Protein AF-A0A2T0KUY3-F1 (afdb_monomer_lite)

Radius of gyration: 18.23 Å; chains: 1; bounding box: 45×25×40 Å

Structure (mmCIF, N/CA/C/O backbone):
data_AF-A0A2T0KUY3-F1
#
_entry.id   AF-A0A2T0KUY3-F1
#
loop_
_atom_site.group_PDB
_atom_site.id
_atom_site.type_symbol
_atom_site.label_atom_id
_atom_site.label_alt_id
_atom_site.label_comp_id
_atom_site.label_asym_id
_atom_site.label_entity_id
_atom_site.label_seq_id
_atom_site.pdbx_PDB_ins_code
_atom_site.Cartn_x
_atom_site.Cartn_y
_atom_site.Cartn_z
_atom_site.occupancy
_atom_site.B_iso_or_equiv
_atom_site.auth_seq_id
_atom_site.auth_comp_id
_atom_site.auth_asym_id
_atom_site.auth_atom_id
_atom_site.pdbx_PDB_model_num
ATOM 1 N N . MET A 1 1 ? 21.613 1.762 7.789 1.00 83.50 1 MET A N 1
ATOM 2 C CA . MET A 1 1 ? 20.773 2.009 6.590 1.00 83.50 1 MET A CA 1
ATOM 3 C C . MET A 1 1 ? 20.851 0.947 5.473 1.00 83.50 1 MET A C 1
ATOM 5 O O . MET A 1 1 ? 20.113 1.078 4.507 1.00 83.50 1 MET A O 1
ATOM 9 N N . ARG A 1 2 ? 21.656 -0.134 5.568 1.00 96.06 2 ARG A N 1
ATOM 10 C CA . ARG A 1 2 ? 21.813 -1.124 4.468 1.00 96.06 2 ARG A CA 1
ATOM 11 C C . ARG A 1 2 ? 20.508 -1.806 4.031 1.00 96.06 2 ARG A C 1
ATOM 13 O O . ARG A 1 2 ? 20.280 -1.974 2.841 1.00 96.06 2 ARG A O 1
ATOM 20 N N . TRP A 1 3 ? 19.651 -2.160 4.987 1.00 97.56 3 TRP A N 1
ATOM 21 C CA . TRP A 1 3 ? 18.384 -2.833 4.700 1.00 97.56 3 TRP A CA 1
ATOM 22 C C . TRP A 1 3 ? 17.393 -1.937 3.944 1.00 97.56 3 TRP A C 1
ATOM 24 O O . TRP A 1 3 ? 16.823 -2.374 2.951 1.00 97.56 3 TRP A O 1
ATOM 34 N N . ILE A 1 4 ? 17.256 -0.665 4.343 1.00 97.62 4 ILE A N 1
ATOM 35 C CA . ILE A 1 4 ? 16.380 0.297 3.651 1.00 97.62 4 ILE A CA 1
ATOM 36 C C . ILE A 1 4 ? 16.815 0.439 2.189 1.00 97.62 4 ILE A C 1
ATOM 38 O O . ILE A 1 4 ? 15.994 0.305 1.287 1.00 97.62 4 ILE A O 1
ATOM 42 N N . ASN A 1 5 ? 18.119 0.611 1.949 1.00 98.00 5 ASN A N 1
ATOM 43 C CA . ASN A 1 5 ? 18.657 0.714 0.592 1.00 98.00 5 ASN A CA 1
ATOM 44 C C . ASN A 1 5 ? 18.363 -0.535 -0.251 1.00 98.00 5 ASN A C 1
ATOM 46 O O . ASN A 1 5 ? 18.106 -0.411 -1.443 1.00 98.00 5 ASN A O 1
ATOM 50 N N . TYR A 1 6 ? 18.394 -1.728 0.351 1.00 98.12 6 TYR A N 1
ATOM 51 C CA . TYR A 1 6 ? 18.064 -2.978 -0.332 1.00 98.12 6 TYR A CA 1
ATOM 52 C C . TYR A 1 6 ? 16.577 -3.063 -0.698 1.00 98.12 6 TYR A C 1
ATOM 54 O O . TYR A 1 6 ? 16.250 -3.327 -1.853 1.00 98.12 6 TYR A O 1
ATOM 62 N N . ILE A 1 7 ? 15.673 -2.780 0.246 1.00 97.62 7 ILE A N 1
ATOM 63 C CA . ILE A 1 7 ? 14.222 -2.833 -0.000 1.00 97.62 7 ILE A CA 1
ATOM 64 C C . ILE A 1 7 ? 13.796 -1.822 -1.074 1.00 97.62 7 ILE A C 1
ATOM 66 O O . ILE A 1 7 ? 12.918 -2.127 -1.882 1.00 97.62 7 ILE A O 1
ATOM 70 N N . LEU A 1 8 ? 14.451 -0.657 -1.138 1.00 97.06 8 LEU A N 1
ATOM 71 C CA . LEU A 1 8 ? 14.191 0.378 -2.145 1.00 97.06 8 LEU A CA 1
ATOM 72 C C . LEU A 1 8 ? 14.705 0.035 -3.556 1.00 97.06 8 LEU A C 1
ATOM 74 O O . LEU A 1 8 ? 14.411 0.770 -4.499 1.00 97.06 8 LEU A O 1
ATOM 78 N N . GLN A 1 9 ? 15.430 -1.070 -3.757 1.00 98.56 9 GLN A N 1
ATOM 79 C CA . GLN A 1 9 ? 15.786 -1.506 -5.109 1.00 98.56 9 GLN A CA 1
ATOM 80 C C . GLN A 1 9 ? 14.522 -1.960 -5.867 1.00 98.56 9 GLN A C 1
ATOM 82 O O . GLN A 1 9 ? 13.761 -2.774 -5.336 1.00 98.56 9 GLN A O 1
ATOM 87 N N . PRO A 1 10 ? 14.295 -1.519 -7.123 1.00 98.69 10 PRO A N 1
ATOM 88 C CA . PRO A 1 10 ? 13.059 -1.802 -7.861 1.00 98.69 10 PRO A CA 1
ATOM 89 C C . PRO A 1 10 ? 12.678 -3.286 -7.932 1.00 98.69 10 PRO A C 1
ATOM 91 O O . PRO A 1 10 ? 11.528 -3.643 -7.690 1.00 98.69 10 PRO A O 1
ATOM 94 N N . LYS A 1 11 ? 13.651 -4.165 -8.200 1.00 98.62 11 LYS A N 1
ATOM 95 C CA . LYS A 1 11 ? 13.422 -5.616 -8.287 1.00 98.62 11 LYS A CA 1
ATOM 96 C C . LYS A 1 11 ? 13.043 -6.232 -6.939 1.00 98.62 11 LYS A C 1
ATOM 98 O O . LYS A 1 11 ? 12.222 -7.141 -6.908 1.00 98.62 11 LYS A O 1
ATOM 103 N N . VAL A 1 12 ? 13.600 -5.726 -5.838 1.00 98.62 12 VAL A N 1
ATOM 104 C CA . VAL A 1 12 ? 13.301 -6.208 -4.480 1.00 98.62 12 VAL A CA 1
ATOM 105 C C . VAL A 1 12 ? 11.896 -5.776 -4.067 1.00 98.62 12 VAL A C 1
ATOM 107 O O . VAL A 1 12 ? 11.086 -6.617 -3.685 1.00 98.62 12 VAL A O 1
ATOM 110 N N . SER A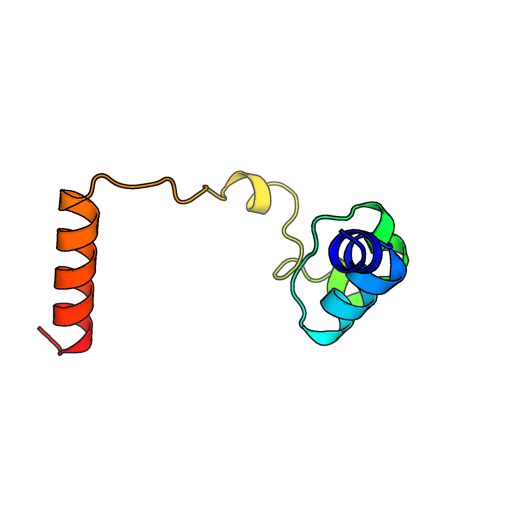 1 13 ? 11.571 -4.488 -4.229 1.00 98.56 13 SER A N 1
ATOM 111 C CA . SER A 1 13 ? 10.216 -3.962 -4.004 1.00 98.56 13 SER A CA 1
ATOM 112 C C . SER A 1 13 ? 9.165 -4.733 -4.818 1.00 98.56 13 SER A C 1
ATOM 114 O O . SER A 1 13 ? 8.126 -5.123 -4.286 1.00 98.56 13 SER A O 1
ATOM 116 N N . ALA A 1 14 ? 9.446 -5.008 -6.096 1.00 98.62 14 ALA A N 1
ATOM 117 C CA . ALA A 1 14 ? 8.543 -5.765 -6.957 1.00 98.62 14 ALA A CA 1
ATOM 118 C C . ALA A 1 14 ? 8.415 -7.237 -6.555 1.00 98.62 14 ALA A C 1
ATOM 120 O O . ALA A 1 14 ? 7.309 -7.768 -6.574 1.00 98.62 14 ALA A O 1
ATOM 121 N N . ALA A 1 15 ? 9.512 -7.896 -6.168 1.00 98.69 15 ALA A N 1
ATOM 122 C CA . ALA A 1 15 ? 9.478 -9.276 -5.687 1.00 98.69 15 ALA A CA 1
ATOM 123 C C . ALA A 1 15 ? 8.578 -9.420 -4.450 1.00 98.69 15 ALA A C 1
ATOM 125 O O . ALA A 1 15 ? 7.797 -10.366 -4.375 1.00 98.69 15 ALA A O 1
ATOM 126 N N . ILE A 1 16 ? 8.621 -8.448 -3.532 1.00 98.44 16 ILE A N 1
ATOM 127 C CA . ILE A 1 16 ? 7.726 -8.394 -2.369 1.00 98.44 16 ILE A CA 1
ATOM 128 C C . ILE A 1 16 ? 6.271 -8.275 -2.832 1.00 98.44 16 ILE A C 1
ATOM 130 O O . ILE A 1 16 ? 5.461 -9.131 -2.486 1.00 98.44 16 ILE A O 1
ATOM 134 N N . THR A 1 17 ? 5.936 -7.291 -3.675 1.00 98.44 17 THR A N 1
ATOM 135 C CA . THR A 1 17 ? 4.572 -7.150 -4.225 1.00 98.44 17 THR A CA 1
ATOM 136 C C . THR A 1 17 ? 4.102 -8.417 -4.944 1.00 98.44 17 THR A C 1
ATOM 138 O O . THR A 1 17 ? 2.970 -8.844 -4.746 1.00 98.44 17 THR A O 1
ATOM 141 N N . ASN A 1 18 ? 4.973 -9.063 -5.721 1.00 98.44 18 ASN A N 1
ATOM 142 C CA . ASN A 1 18 ? 4.665 -10.298 -6.444 1.00 98.44 18 ASN A CA 1
ATOM 143 C C . ASN A 1 18 ? 4.373 -11.496 -5.531 1.00 98.44 18 ASN A C 1
ATOM 145 O O . ASN A 1 18 ? 3.753 -12.457 -5.992 1.00 98.44 18 ASN A O 1
ATOM 149 N N . GLN A 1 19 ? 4.850 -11.452 -4.285 1.00 98.31 19 GLN A N 1
ATOM 150 C CA . GLN A 1 19 ? 4.660 -12.494 -3.283 1.00 98.31 19 GLN A CA 1
ATOM 151 C C . GLN A 1 19 ? 3.447 -12.220 -2.390 1.00 98.31 19 GLN A C 1
ATOM 153 O O . GLN A 1 19 ? 2.674 -13.135 -2.120 1.00 98.31 19 GLN A O 1
ATOM 158 N N . VAL A 1 20 ? 3.294 -10.982 -1.908 1.00 97.50 20 VAL A N 1
ATOM 159 C CA . VAL A 1 20 ? 2.298 -10.637 -0.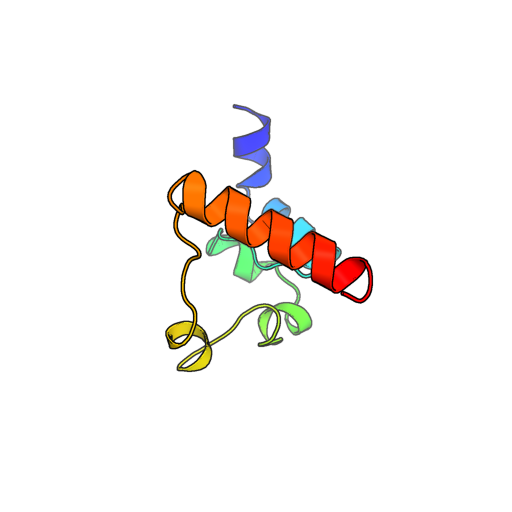875 1.00 97.50 20 VAL A CA 1
ATOM 160 C C . VAL A 1 20 ? 1.090 -9.868 -1.404 1.00 97.50 20 VAL A C 1
ATOM 162 O O . VAL A 1 20 ? 0.187 -9.573 -0.632 1.00 97.50 20 VAL A O 1
ATOM 165 N N . TYR A 1 21 ? 1.062 -9.539 -2.698 1.00 97.00 21 TYR A N 1
ATOM 166 C CA . TYR A 1 21 ? -0.054 -8.858 -3.367 1.00 97.00 21 TYR A CA 1
ATOM 167 C C . TYR A 1 21 ? -0.393 -7.467 -2.801 1.00 97.00 21 TYR A C 1
ATOM 169 O O . TYR A 1 21 ? -1.480 -6.955 -3.044 1.00 97.00 21 TYR A O 1
ATOM 177 N N . TYR A 1 22 ? 0.539 -6.824 -2.087 1.00 96.81 22 TYR A N 1
ATOM 178 C CA . TYR A 1 22 ? 0.403 -5.435 -1.637 1.00 96.81 22 TYR A CA 1
ATOM 179 C C . TYR A 1 22 ? 1.127 -4.466 -2.578 1.00 96.81 22 TYR A C 1
ATOM 181 O O . TYR A 1 22 ? 2.276 -4.736 -2.965 1.00 96.81 22 TYR A O 1
ATOM 189 N N . PRO A 1 23 ? 0.512 -3.315 -2.914 1.00 96.06 23 PRO A N 1
ATOM 190 C CA . PRO A 1 23 ? 1.173 -2.303 -3.719 1.00 96.06 23 PRO A CA 1
ATOM 191 C C . PRO A 1 23 ? 2.345 -1.698 -2.940 1.00 96.06 23 PRO A C 1
ATOM 193 O O . PRO A 1 23 ? 2.261 -1.448 -1.738 1.00 96.06 23 PRO A O 1
ATOM 196 N N . ASN A 1 24 ? 3.447 -1.437 -3.638 1.00 95.94 24 ASN A N 1
ATOM 197 C CA . ASN A 1 24 ? 4.589 -0.712 -3.085 1.00 95.94 24 ASN A CA 1
ATOM 198 C C . ASN A 1 24 ? 4.653 0.725 -3.637 1.00 95.94 24 ASN A C 1
ATOM 200 O O . ASN A 1 24 ? 4.123 1.019 -4.710 1.00 95.94 24 ASN A O 1
ATOM 204 N N . ALA A 1 25 ? 5.332 1.614 -2.907 1.00 95.38 25 ALA A N 1
ATOM 205 C CA . ALA A 1 25 ? 5.471 3.031 -3.261 1.00 95.38 25 ALA A CA 1
ATOM 206 C C . ALA A 1 25 ? 6.598 3.322 -4.277 1.00 95.38 25 ALA A C 1
ATOM 208 O O . ALA A 1 25 ? 6.749 4.459 -4.722 1.00 95.38 25 ALA A O 1
ATOM 209 N N . ASN A 1 26 ? 7.402 2.325 -4.657 1.00 97.81 26 ASN A N 1
ATOM 210 C CA . ASN A 1 26 ? 8.507 2.506 -5.591 1.00 97.81 26 ASN A CA 1
ATOM 211 C C . ASN A 1 26 ? 7.993 2.470 -7.037 1.00 97.81 26 ASN A C 1
ATOM 213 O O . ASN A 1 26 ? 7.758 1.406 -7.609 1.00 97.81 26 ASN A O 1
ATOM 217 N N . ALA A 1 27 ? 7.849 3.639 -7.662 1.00 96.50 27 ALA A N 1
ATOM 218 C CA . ALA A 1 27 ? 7.330 3.738 -9.025 1.00 96.50 27 ALA A CA 1
ATOM 219 C C . ALA A 1 27 ? 8.152 2.927 -10.047 1.00 96.50 27 ALA A C 1
ATOM 221 O O . ALA A 1 27 ? 7.570 2.286 -10.923 1.00 96.50 27 ALA A O 1
ATOM 222 N N . ALA A 1 28 ? 9.482 2.881 -9.900 1.00 98.25 28 ALA A N 1
ATOM 223 C CA . ALA A 1 28 ? 10.360 2.119 -10.789 1.00 98.25 28 ALA A CA 1
ATOM 224 C C . ALA A 1 28 ? 10.191 0.596 -10.637 1.00 98.25 28 ALA A C 1
ATOM 226 O O . ALA A 1 28 ? 10.503 -0.156 -11.560 1.00 98.25 28 ALA A O 1
ATOM 227 N N . ALA A 1 29 ? 9.664 0.121 -9.502 1.00 98.31 29 ALA A N 1
ATOM 228 C CA . ALA A 1 29 ? 9.379 -1.296 -9.286 1.00 98.31 29 ALA A CA 1
ATOM 229 C C . ALA A 1 29 ? 8.250 -1.813 -10.187 1.00 98.31 29 ALA A C 1
ATOM 231 O O . ALA A 1 29 ? 8.219 -3.006 -10.482 1.00 98.31 29 ALA A O 1
ATOM 232 N N . ARG A 1 30 ? 7.353 -0.937 -10.673 1.00 96.94 30 ARG A N 1
ATOM 233 C CA . ARG A 1 30 ? 6.215 -1.331 -11.523 1.00 96.94 30 ARG A CA 1
ATOM 234 C C . ARG A 1 30 ? 6.646 -2.095 -12.774 1.00 96.94 30 ARG A C 1
ATOM 236 O O . ARG A 1 30 ? 5.946 -3.012 -13.164 1.00 96.94 30 ARG A O 1
ATOM 243 N N . ALA A 1 31 ? 7.820 -1.808 -13.337 1.00 98.12 31 ALA A N 1
ATOM 244 C CA . ALA A 1 31 ? 8.350 -2.543 -14.491 1.00 98.12 31 ALA A CA 1
ATOM 245 C C . ALA A 1 31 ? 8.632 -4.039 -14.216 1.00 98.12 31 ALA A C 1
ATOM 247 O O . ALA A 1 31 ? 8.796 -4.811 -15.154 1.00 98.12 31 ALA A O 1
ATOM 248 N N . TYR A 1 32 ? 8.704 -4.449 -12.944 1.00 98.50 32 TYR A N 1
ATOM 249 C CA . TYR A 1 32 ? 9.041 -5.812 -12.515 1.00 98.50 32 TYR A CA 1
ATOM 250 C C . TYR A 1 32 ? 7.895 -6.518 -11.767 1.00 98.50 32 TYR A C 1
ATOM 252 O O . TYR A 1 32 ? 8.045 -7.666 -11.336 1.00 98.50 32 TYR A O 1
ATOM 260 N N . VAL A 1 33 ? 6.758 -5.846 -11.565 1.00 98.56 33 VAL A N 1
ATOM 261 C CA . VAL A 1 33 ? 5.568 -6.467 -10.967 1.00 98.56 33 VAL A CA 1
ATOM 262 C C . VAL A 1 33 ? 4.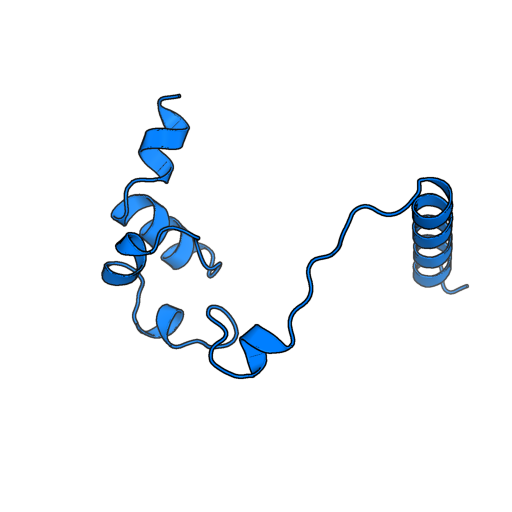843 -7.276 -12.046 1.00 98.56 33 VAL A C 1
ATOM 264 O O . VAL A 1 33 ? 4.756 -6.854 -13.197 1.00 98.56 33 VAL A O 1
ATOM 267 N N . LYS A 1 34 ? 4.330 -8.458 -11.692 1.00 98.62 34 LYS A N 1
ATOM 268 C CA . LYS A 1 34 ? 3.565 -9.317 -12.606 1.00 98.62 34 LYS A CA 1
ATOM 269 C C . LYS A 1 34 ? 2.360 -8.538 -13.168 1.00 98.62 34 LYS A C 1
ATOM 271 O O . LYS A 1 34 ? 1.624 -7.959 -12.364 1.00 98.62 34 LYS A O 1
ATOM 276 N N . PRO A 1 35 ? 2.088 -8.578 -14.489 1.00 97.94 35 PRO A N 1
ATOM 277 C CA . PRO A 1 35 ? 0.966 -7.848 -15.093 1.00 97.94 35 PRO A CA 1
ATOM 278 C C . PRO A 1 35 ? -0.379 -8.120 -14.410 1.00 97.94 35 PRO A C 1
ATOM 280 O O . PRO A 1 35 ? -1.086 -7.190 -14.047 1.00 97.94 35 PRO A O 1
ATOM 283 N N . ALA A 1 36 ? -0.658 -9.386 -14.077 1.00 97.81 36 ALA A N 1
ATOM 284 C CA . ALA A 1 36 ? -1.878 -9.783 -13.368 1.00 97.81 36 ALA A CA 1
ATOM 285 C C . ALA A 1 36 ? -2.076 -9.094 -11.999 1.00 97.81 36 ALA A C 1
ATOM 287 O O . ALA A 1 36 ? -3.203 -8.987 -11.528 1.00 97.81 36 ALA A O 1
ATOM 288 N N . ILE A 1 37 ? -0.998 -8.636 -11.349 1.00 97.94 37 ILE A N 1
ATOM 289 C CA . ILE A 1 37 ? -1.069 -7.877 -10.093 1.00 97.94 37 ILE A CA 1
ATOM 290 C C . ILE A 1 37 ? -1.181 -6.376 -10.381 1.00 97.94 37 ILE A C 1
ATOM 292 O O . ILE A 1 37 ? -1.978 -5.703 -9.736 1.00 97.94 37 ILE A O 1
ATOM 296 N N . LEU A 1 38 ? -0.427 -5.847 -11.354 1.00 96.19 38 LEU A N 1
ATOM 297 C CA . LEU A 1 38 ? -0.508 -4.431 -11.752 1.00 96.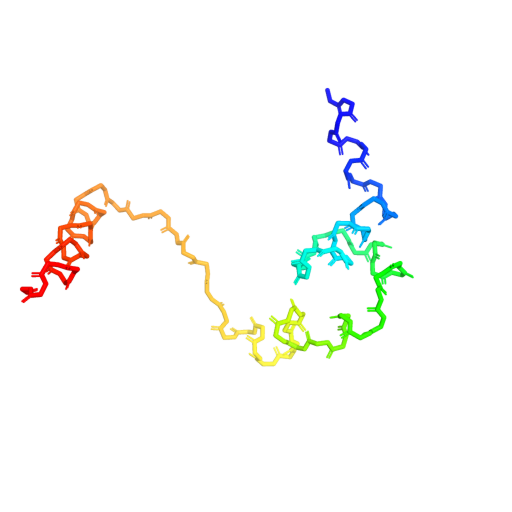19 38 LEU A CA 1
ATOM 298 C C . LEU A 1 38 ? -1.892 -4.032 -12.266 1.00 96.19 38 LEU A C 1
ATOM 300 O O . LEU A 1 38 ? -2.325 -2.901 -12.035 1.00 96.19 38 LEU A O 1
ATOM 304 N N . ASP A 1 39 ? -2.563 -4.945 -12.965 1.00 95.75 39 ASP A N 1
ATOM 305 C CA . ASP A 1 39 ? -3.886 -4.732 -13.554 1.00 95.75 39 ASP A CA 1
ATOM 306 C C . ASP A 1 39 ? -5.034 -5.059 -12.597 1.00 95.75 39 ASP A C 1
ATOM 308 O O . ASP A 1 39 ? -6.192 -4.766 -12.892 1.00 95.75 39 ASP A O 1
ATOM 312 N N . ASN A 1 40 ? -4.734 -5.600 -11.415 1.00 96.31 40 ASN A N 1
ATOM 313 C CA . ASN A 1 40 ? -5.734 -5.810 -10.383 1.00 96.31 40 ASN A CA 1
ATOM 314 C C . ASN A 1 40 ? -6.038 -4.492 -9.654 1.00 96.31 40 ASN A C 1
ATOM 316 O O . ASN A 1 40 ? -5.275 -4.051 -8.794 1.00 96.31 40 ASN A O 1
ATOM 320 N N . GLU A 1 41 ? -7.191 -3.888 -9.945 1.00 94.62 41 GLU A N 1
ATOM 321 C CA . GLU A 1 41 ? -7.621 -2.630 -9.318 1.00 94.62 41 GLU A CA 1
ATOM 322 C C . GLU A 1 41 ? -7.890 -2.724 -7.809 1.00 94.62 41 GLU A C 1
ATOM 324 O O . GLU A 1 41 ? -7.936 -1.691 -7.142 1.00 94.62 41 GLU A O 1
ATOM 329 N N . ALA A 1 42 ? -8.057 -3.927 -7.251 1.00 93.62 42 ALA A N 1
ATOM 330 C CA . ALA A 1 42 ? -8.127 -4.104 -5.800 1.00 93.62 42 ALA A CA 1
ATOM 331 C C . ALA A 1 42 ? -6.750 -3.920 -5.134 1.00 93.62 42 ALA A C 1
ATOM 333 O O . ALA A 1 42 ? -6.682 -3.561 -3.962 1.00 93.62 42 ALA A O 1
ATOM 334 N N . VAL A 1 43 ? -5.660 -4.139 -5.881 1.00 95.69 43 VAL A N 1
ATOM 335 C CA . VAL A 1 43 ? -4.273 -3.938 -5.426 1.00 95.69 43 VAL A CA 1
ATOM 336 C C . VAL A 1 43 ? -3.760 -2.556 -5.833 1.00 95.69 43 VAL A C 1
ATOM 338 O O . VAL A 1 43 ? -3.159 -1.855 -5.022 1.00 95.69 43 VAL A O 1
ATOM 341 N N . TYR A 1 44 ? -4.016 -2.141 -7.075 1.00 94.56 44 TYR A N 1
ATOM 342 C CA . TYR A 1 44 ? -3.654 -0.831 -7.616 1.00 94.56 44 TYR A CA 1
ATOM 343 C C . TYR A 1 44 ? -4.910 -0.063 -8.056 1.00 94.56 44 TYR A C 1
ATOM 345 O O . TYR A 1 44 ? -5.222 -0.050 -9.250 1.00 94.56 44 TYR A O 1
ATOM 353 N N . PRO A 1 45 ? -5.629 0.604 -7.132 1.00 93.69 45 PRO A N 1
ATOM 354 C CA . PRO A 1 45 ? -6.769 1.448 -7.479 1.00 93.69 45 PRO A CA 1
ATOM 355 C C . PRO A 1 45 ? -6.387 2.547 -8.481 1.00 93.69 45 PRO A C 1
ATOM 357 O O . PRO A 1 45 ? -5.306 3.135 -8.398 1.00 93.69 45 PRO A O 1
ATOM 360 N N . ARG A 1 46 ? -7.281 2.850 -9.429 1.00 91.56 46 ARG A N 1
ATOM 361 C CA . ARG A 1 46 ? -7.073 3.853 -10.489 1.00 91.56 46 ARG A CA 1
ATOM 362 C C . ARG A 1 46 ? -8.247 4.835 -10.555 1.00 91.56 46 ARG A C 1
ATOM 364 O O . ARG A 1 46 ? -9.336 4.557 -10.055 1.00 91.56 46 ARG A O 1
ATOM 371 N N . GLY A 1 47 ? -8.016 5.986 -11.189 1.00 92.06 47 GLY A N 1
ATOM 372 C CA . GLY A 1 47 ? -9.061 6.966 -11.504 1.00 92.06 47 GLY A CA 1
ATOM 373 C C . GLY A 1 47 ? -9.850 7.435 -10.280 1.00 92.06 47 GLY A C 1
ATOM 374 O O . GLY A 1 47 ? -9.272 7.779 -9.249 1.00 92.06 47 GLY A O 1
ATOM 375 N N . GLU A 1 48 ? -11.177 7.432 -10.397 1.00 92.56 48 GLU A N 1
ATOM 376 C CA . GLU A 1 48 ? -12.089 7.927 -9.359 1.00 92.56 48 GLU A CA 1
ATOM 377 C C . GLU A 1 48 ? -12.026 7.117 -8.054 1.00 92.56 48 GLU A C 1
ATOM 379 O O . GLU A 1 48 ? -12.131 7.703 -6.978 1.00 92.56 48 GLU A O 1
ATOM 384 N N . LYS A 1 49 ? -11.741 5.804 -8.110 1.00 91.12 49 LYS A N 1
ATOM 385 C CA . LYS A 1 49 ? -11.581 4.977 -6.896 1.00 91.12 49 LYS A CA 1
ATOM 386 C C . LYS A 1 49 ? -10.429 5.457 -6.021 1.00 91.12 49 LYS A C 1
ATOM 388 O O . LYS A 1 49 ? -10.525 5.398 -4.803 1.00 91.12 49 LYS A O 1
ATOM 393 N N . MET A 1 50 ? -9.340 5.934 -6.628 1.00 92.19 50 MET A N 1
ATOM 394 C CA . MET A 1 50 ? -8.207 6.476 -5.876 1.00 92.19 50 MET A CA 1
ATOM 395 C C . MET A 1 50 ? -8.570 7.811 -5.209 1.00 92.19 50 MET A C 1
ATOM 397 O O . MET A 1 50 ? -8.113 8.089 -4.104 1.00 92.19 50 MET A O 1
ATOM 401 N N . LYS A 1 51 ? -9.419 8.622 -5.855 1.00 93.88 51 LYS A N 1
ATOM 402 C CA . LYS A 1 51 ? -9.858 9.930 -5.340 1.00 93.88 51 LYS A CA 1
ATOM 403 C C . LYS A 1 51 ? -10.845 9.823 -4.178 1.00 93.88 51 LYS A C 1
ATOM 405 O O . LYS A 1 51 ? -10.922 10.748 -3.380 1.00 93.88 51 LYS A O 1
ATOM 410 N N . SER A 1 52 ? -11.581 8.717 -4.065 1.00 94.12 52 SER A N 1
ATOM 411 C CA . SER A 1 52 ? -12.509 8.493 -2.950 1.00 94.12 52 SER A CA 1
ATOM 412 C C . SER A 1 52 ? -11.833 8.025 -1.655 1.00 94.12 52 SER A C 1
ATOM 414 O O . SER A 1 52 ? -12.509 7.890 -0.638 1.00 94.12 52 SER A O 1
ATOM 416 N N . LEU A 1 53 ? -10.530 7.721 -1.673 1.00 94.25 53 LEU A N 1
ATOM 417 C CA . LEU A 1 53 ? -9.812 7.233 -0.493 1.00 94.25 53 LEU A CA 1
ATOM 418 C C . LEU A 1 53 ? -9.410 8.384 0.434 1.00 94.25 53 LEU A C 1
ATOM 420 O O . LEU A 1 53 ? -9.000 9.452 -0.014 1.00 94.25 53 LEU A O 1
ATOM 424 N N . THR A 1 54 ? -9.452 8.131 1.741 1.00 95.25 54 THR A N 1
ATOM 425 C CA . THR A 1 54 ? -9.046 9.094 2.772 1.00 95.25 54 THR A CA 1
ATOM 426 C C . THR A 1 54 ? -8.005 8.487 3.701 1.00 95.25 54 THR A C 1
ATOM 428 O O . THR A 1 54 ? -8.095 7.310 4.052 1.00 95.25 54 THR A O 1
ATOM 431 N N . LEU A 1 55 ? -7.050 9.296 4.156 1.00 94.81 55 LEU A N 1
ATOM 432 C CA . LEU A 1 55 ? -6.106 8.882 5.191 1.00 94.81 55 LEU A CA 1
ATOM 433 C C . LEU A 1 55 ? -6.787 8.883 6.561 1.00 94.81 55 LEU A C 1
ATOM 435 O O . LEU A 1 55 ? -7.452 9.849 6.932 1.00 94.81 55 LEU A O 1
ATOM 439 N N . SER A 1 56 ? -6.569 7.828 7.342 1.00 94.50 56 SER A N 1
ATOM 440 C CA . SER A 1 56 ? -6.882 7.853 8.769 1.00 94.50 56 SER A CA 1
ATOM 441 C C . SER A 1 56 ? -5.848 8.715 9.488 1.00 94.50 56 SER A C 1
ATOM 443 O O . SER A 1 56 ? -4.679 8.343 9.589 1.00 94.50 56 SER A O 1
ATOM 445 N N . LEU A 1 57 ? -6.273 9.884 9.960 1.00 95.25 57 LEU A N 1
ATOM 446 C CA . LEU A 1 57 ? -5.422 10.803 10.709 1.00 95.25 57 LEU A CA 1
ATOM 447 C C . LEU A 1 57 ? -5.409 10.447 12.205 1.00 95.25 57 LEU A C 1
ATOM 449 O O . LEU A 1 57 ? -6.354 9.820 12.692 1.00 95.25 57 LEU A O 1
ATOM 453 N N . PRO A 1 58 ? -4.362 10.846 12.951 1.00 95.88 58 PRO A N 1
ATOM 454 C CA . PRO A 1 58 ? -4.329 10.672 14.397 1.00 95.88 58 PRO A CA 1
ATOM 455 C C . PRO A 1 58 ? -5.557 11.300 15.064 1.00 95.88 58 PRO A C 1
ATOM 457 O O . PRO A 1 58 ? -5.893 12.455 14.808 1.00 95.88 58 PRO A O 1
ATOM 460 N N . LEU A 1 59 ? -6.212 10.535 15.936 1.00 96.19 59 LEU A N 1
ATOM 461 C CA . LEU A 1 59 ? -7.361 10.994 16.713 1.00 96.19 59 LEU A CA 1
ATOM 462 C C . LEU A 1 59 ? -6.911 11.461 18.108 1.00 96.19 59 LEU A C 1
ATOM 464 O O . LEU A 1 59 ? -5.940 10.917 18.646 1.00 96.19 59 LEU A O 1
ATOM 468 N N . PRO A 1 60 ? -7.624 12.411 18.744 1.00 98.19 60 PRO A N 1
ATOM 469 C CA . PRO A 1 60 ? -7.396 12.748 20.145 1.00 98.19 60 PRO A CA 1
ATOM 470 C C . PRO A 1 60 ? -7.488 11.507 21.043 1.00 98.19 60 PRO A C 1
ATOM 472 O O . PRO A 1 60 ? -8.298 10.606 20.806 1.00 98.19 60 PRO A O 1
ATOM 475 N N . ALA A 1 61 ? -6.685 11.465 22.109 1.00 98.38 61 ALA A N 1
ATOM 476 C CA . ALA A 1 61 ? -6.574 10.285 22.972 1.00 98.38 61 ALA A CA 1
ATOM 477 C C . ALA A 1 61 ? -7.922 9.835 23.573 1.00 98.38 61 ALA A C 1
ATOM 479 O O . ALA A 1 61 ? -8.160 8.640 23.745 1.00 98.38 61 ALA A O 1
ATOM 480 N N . GLU A 1 62 ? -8.818 10.776 23.876 1.00 98.31 62 GLU A N 1
ATOM 481 C CA . GLU A 1 62 ? -10.168 10.476 24.367 1.00 98.31 62 GLU A CA 1
ATOM 482 C C . GLU A 1 62 ? -11.043 9.762 23.329 1.00 98.31 62 GLU A C 1
ATOM 484 O O . GLU A 1 62 ? -11.740 8.806 23.673 1.00 98.31 62 GLU A O 1
ATOM 489 N N . ILE A 1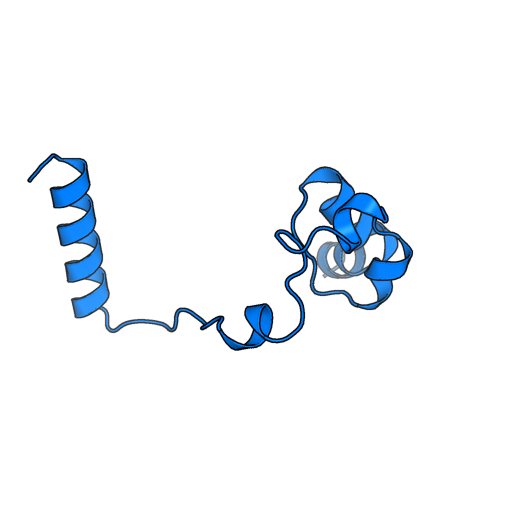 63 ? -10.930 10.145 22.055 1.00 98.38 63 ILE A N 1
ATOM 490 C CA . ILE A 1 63 ? -11.665 9.528 20.949 1.00 98.38 63 ILE A CA 1
ATOM 491 C C . ILE A 1 63 ? -11.123 8.123 20.670 1.00 98.38 63 ILE A C 1
ATOM 493 O O . ILE A 1 63 ? -11.911 7.193 20.511 1.00 98.38 63 ILE A O 1
ATOM 497 N N . LEU A 1 64 ? -9.799 7.924 20.707 1.00 97.94 64 LEU A N 1
ATOM 498 C CA . LEU A 1 64 ? -9.193 6.589 20.575 1.00 97.94 64 LEU A CA 1
ATOM 499 C C . LEU A 1 64 ? -9.664 5.631 21.677 1.00 97.94 64 LEU A C 1
ATOM 501 O O . LEU A 1 64 ? -10.002 4.478 21.402 1.00 97.94 64 LEU A O 1
ATOM 505 N N . ARG A 1 65 ? -9.733 6.100 22.932 1.00 98.31 65 ARG A N 1
ATOM 506 C CA . ARG A 1 65 ? -10.270 5.298 24.045 1.00 98.31 65 ARG A CA 1
ATOM 507 C C . ARG A 1 65 ? -11.732 4.927 23.815 1.00 98.31 65 ARG A C 1
ATOM 509 O O . ARG A 1 65 ? -12.102 3.771 24.029 1.00 98.31 65 ARG A O 1
ATOM 516 N N . LEU A 1 66 ? -12.548 5.883 23.367 1.00 98.44 66 LEU A N 1
ATOM 517 C CA . LEU A 1 66 ? -13.951 5.634 23.046 1.00 98.44 66 LEU A CA 1
ATOM 518 C C . LEU A 1 66 ? -14.092 4.591 21.929 1.00 98.44 66 LEU A C 1
ATOM 520 O O . LEU A 1 66 ? -14.824 3.619 22.110 1.00 98.44 66 LEU A O 1
ATOM 524 N N . GLN A 1 67 ? -13.350 4.741 20.829 1.00 97.88 67 GLN A N 1
ATOM 525 C CA . GLN A 1 67 ? -13.355 3.808 19.699 1.00 97.88 67 GLN A CA 1
ATOM 526 C C . GLN A 1 67 ? -12.985 2.383 20.137 1.00 97.88 67 GLN A C 1
ATOM 528 O O . GLN A 1 67 ? -13.695 1.434 19.810 1.00 97.88 67 GLN A O 1
ATOM 533 N N . ASN A 1 68 ? -11.930 2.227 20.942 1.00 97.94 68 ASN A N 1
ATOM 534 C CA . ASN A 1 68 ? -11.499 0.921 21.449 1.00 97.94 68 ASN A CA 1
ATOM 535 C C . ASN A 1 68 ? -12.542 0.263 22.365 1.00 97.94 68 ASN A C 1
ATOM 537 O O . ASN A 1 68 ? -12.749 -0.954 22.300 1.00 97.94 68 ASN A O 1
ATOM 541 N N . ARG A 1 69 ? -13.223 1.052 23.208 1.00 98.31 69 ARG A N 1
ATOM 542 C CA . ARG A 1 69 ? -14.306 0.550 24.066 1.00 98.31 69 ARG A CA 1
ATOM 543 C C . ARG A 1 69 ? -15.485 0.059 23.230 1.00 98.31 69 ARG A C 1
ATOM 545 O O . ARG A 1 69 ? -15.936 -1.061 23.451 1.00 98.31 69 ARG A O 1
ATOM 552 N N . LEU A 1 70 ? -15.936 0.865 22.265 1.00 98.31 70 LEU A N 1
ATOM 553 C CA . LEU A 1 70 ? -17.033 0.502 21.363 1.00 98.31 70 LEU A CA 1
ATOM 554 C C . LEU A 1 70 ? -16.692 -0.756 20.554 1.00 98.31 70 LEU A C 1
ATOM 556 O O . LEU A 1 70 ? -17.503 -1.670 20.467 1.00 98.31 70 LEU A O 1
ATOM 560 N N . TRP A 1 71 ? -15.461 -0.863 20.047 1.00 98.19 71 TRP A N 1
ATOM 561 C CA . TRP A 1 71 ? -14.998 -2.063 19.348 1.00 98.19 71 TRP A CA 1
ATOM 562 C C . TRP A 1 71 ? -14.998 -3.311 20.241 1.00 98.19 71 TRP A C 1
ATOM 564 O O . TRP A 1 71 ? -15.349 -4.404 19.804 1.00 98.19 71 TRP A O 1
ATOM 574 N N . THR A 1 72 ? -14.614 -3.164 21.510 1.00 98.31 72 THR A N 1
ATOM 575 C CA . THR A 1 72 ? -14.618 -4.276 22.470 1.00 98.31 72 THR A CA 1
ATOM 576 C C . THR A 1 72 ? -16.037 -4.725 22.810 1.00 98.31 72 THR A C 1
ATOM 578 O O . THR A 1 72 ? -16.278 -5.927 22.873 1.00 98.31 72 THR A O 1
ATOM 581 N N . GLN A 1 73 ? -16.972 -3.785 22.987 1.00 98.31 73 GLN A N 1
ATOM 582 C CA . GLN A 1 73 ? -18.392 -4.083 23.206 1.00 98.31 73 GLN A CA 1
ATOM 583 C C . GLN A 1 73 ? -18.987 -4.822 22.007 1.00 98.31 73 GLN A C 1
ATOM 585 O O . GLN A 1 73 ? -19.497 -5.927 22.185 1.00 98.31 73 GLN A O 1
ATOM 590 N N . LEU A 1 74 ? -18.759 -4.301 20.795 1.00 98.19 74 LEU A N 1
ATOM 591 C CA . LEU A 1 74 ? -19.199 -4.932 19.552 1.00 98.19 74 LEU A CA 1
ATOM 592 C C . LEU A 1 74 ? -18.710 -6.383 19.453 1.00 98.19 74 LEU A C 1
ATOM 594 O O . LEU A 1 74 ? -19.500 -7.295 19.220 1.00 98.19 74 LEU A O 1
ATOM 598 N N . LYS A 1 75 ? -17.412 -6.624 19.683 1.00 97.75 75 LYS A N 1
ATOM 599 C CA . LYS A 1 75 ? -16.838 -7.982 19.674 1.00 97.75 75 LYS A CA 1
ATOM 600 C C . LYS A 1 75 ? -17.395 -8.888 20.774 1.00 97.75 75 LYS A C 1
ATOM 602 O O . LYS A 1 75 ? -17.382 -10.103 20.611 1.00 97.75 75 LYS A O 1
ATOM 607 N N . ALA A 1 76 ? -17.841 -8.317 21.889 1.00 97.12 76 ALA A N 1
ATOM 608 C CA . ALA A 1 76 ? -18.468 -9.041 22.991 1.00 97.12 76 ALA A CA 1
ATOM 609 C C . ALA A 1 76 ? -19.981 -9.260 22.787 1.00 97.12 76 ALA A C 1
ATOM 611 O O . ALA A 1 76 ? -20.625 -9.816 23.677 1.00 97.12 76 ALA A O 1
ATOM 612 N N . GLY A 1 77 ? -20.550 -8.827 21.653 1.00 93.81 77 GLY A N 1
ATOM 613 C CA . GLY A 1 77 ? -21.979 -8.944 21.357 1.00 93.81 77 GLY A CA 1
ATOM 614 C C . GLY A 1 77 ? -22.857 -7.996 22.177 1.00 93.81 77 GLY A C 1
ATOM 615 O O . GLY A 1 77 ? -24.003 -8.333 22.464 1.00 93.81 77 GLY A O 1
ATOM 616 N N . ARG A 1 78 ? -22.305 -6.852 22.598 1.00 72.69 78 ARG A N 1
ATOM 617 C CA . ARG A 1 78 ? -23.004 -5.792 23.335 1.00 72.69 78 ARG A CA 1
ATOM 618 C C . ARG A 1 78 ? -23.053 -4.498 22.542 1.00 72.69 78 ARG A C 1
ATOM 620 O O . ARG A 1 78 ? -22.067 -4.217 21.825 1.00 72.69 78 ARG A O 1
#

pLDDT: mean 96.31, std 3.64, range [72.69, 98.69]

Foldseek 3Di:
DVVVVVCLDLQNVQVVCQVPLADDPNPSVLVNHDPVSVPPCVRVPDDVRVVPDDDDDDDPPVVVVVVVVVVVCVVVVD

Sequence (78 aa):
MRWINYILQPKVSAAITNQVYYPNANAAARAYVKPAILDNEAVYPRGEKMKSLTLSLPLPAEILRLQNRLWTQLKAGR

Secondary structure (DSSP, 8-state):
-HHHHHHTSHHHHHHHHHHH----S-GGGGGGS-HHHHT-TTTS--HHHHHT----PPPPHHHHHHHHHHHHHHHTT-

=== Feature glossary ===
The features interleaved in this record are:

— What the protein is —

Sequence gives the chain of amino acids in standard one-letter code (A=alanine, C=cysteine, …, Y=tyrosine), read N→C. It is the only feature that is directly encoded by the gene; all structural features are derived from the folded form of this sequence.

Database cross-references. InterPro integrates a dozen domain/family signature databases into unified entries with residue-range hits. GO terms attach function/process/location labels with evidence codes. CATH codes position the fold in a four-level structural taxonomy. Organism is the NCBI-taxonomy species name.

— Where its atoms are —

Atomic coordinates in PDBx/mmCIF format — the same representation the Protein Data Bank distributes. Each line of the _atom_site loop places one backbone atom in Cartesian space (units: ångströms, origin: arbitrary).

The six renders are orthographic views along the three Cartesian axes in both directions. Representation (cartoon, sticks, or surface) and color scheme (sequence-rainbow or by-chain) vary across proteins so the training set covers all the common visualization conventions.

— Local backbone conformation —

Eight-state secondary structure (DSSP): H is the canonical α-helix, G the tighter 3₁₀-helix, I the wider π-helix; E/B are β-structure, T and S are turns and bends, and '-' is everything else. DSSP derives these from the pattern of main-chain N–H···O=C hydrogen bonds, not from the sequence.

P-SEA three-state annotation labels each residue as helix, strand, or coil based purely on the geometry of the Cα trace. It serves as a fallback when the full backbone (and thus DSSP) is unavailable.

The φ/ψ torsion pair specifies the backbone conformation at each residue. φ rotates about the N–Cα bond, ψ about the Cα–C bond. Steric clashes forbid most of the (φ, ψ) plane — the allowed regions (α-helix basin, β-sheet basin, left-handed helix) are the Ramachandran-allowed regions.

— Global shape and packing —

The geometric summary reports three shape descriptors. Rg (radius of gyration) measures how spread out the Cα atoms are about their centre of mass; compact globular proteins have small Rg, elongated or unfolded ones large. Cα contacts (<8 Å, |i−j|>4) count long-range residue pairs in spatial proximity — high for tightly packed folds, near zero for rods or random coil. The bounding-box extents give the protein's footprint along x, y, z in Å.

Solvent-accessible surface area (SASA) is the area in Å² traced out by the centre of a 1.4 Å probe sphere (a water molecule) rolled over the protein's van der Waals surface (Shrake–Rupley / Lee–Richards construction). Buried residues have near-zero SASA; fully exposed residues can exceed 200 Å². The total SASA scales roughly with the number of surface residues.

The contact map is a binary N×N matrix image: pixel (i, j) is dark where Cα_i and Cα_j are within 8 Å and |i−j|>4. Because the |i−j|>4 filter removes local helical contacts, off-diagonal stripes parallel to the main diagonal indicate parallel β-sheets; stripes perpendicular to it indicate antiparallel β-sheets. The Ramachandran plot scatters every residue's (φ, ψ) pair against the sterically allowed regions. The PAE heatmap renders the predicted-aligned-error matrix.

— Structural neighborhood —

3Di is Foldseek's structural alphabet. Each residue is assigned one of twenty discrete states based on how its Cα sits relative to its spatial (not sequential) neighbors. Aligning 3Di strings finds structural homol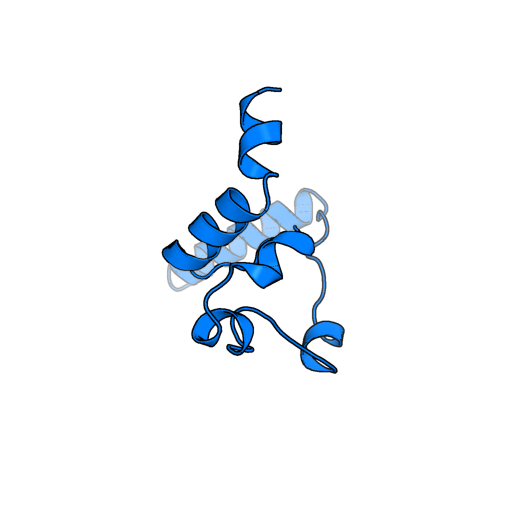ogs roughly as well as full 3D superposition, but orders of magnitude faster.

Nearest PDB neighbors are the top structural matches found by Foldseek when searching this structure against the entire Protein Data Bank. Each hit reports a TM-score (0 to 1; >0.5 almost always implies the same fold) and an E-value. These are *structural* homologs — they may share no detectable sequence similarity.

— Confidence and disorder —

For AlphaFold models, the B-factor field carries pLDDT — the model's own estimate of local accuracy on a 0–100 scale. Regions with pLDDT<50 should be treated as essentially unmodeled; they often correspond to intrinsically disordered segments.

Crystallographic B-factors measure how much each atom's electron density is smeared out, in Å². They rise in mobile loops and surface residues and fall in the buried interior. In AlphaFold models this column is repurposed to hold pLDDT instead.

Predicted aligned error is AlphaFold's pairwise confidence. Unlike pLDDT (per-residue), PAE is per-residue-pair and captures whether two parts of the structure are correctly placed relative to each other. Units are ångströms of expected positional error.